Protein AF-0000000081411787 (afdb_homodimer)

Foldseek 3Di:
DPPPPPPQPALVVLVVQLCCQQPPDPQQADDPPDDPPDPSDHPHNDHDDPVVSVVVSVVLQVVQVVCCVVPNHVDRSSD/DPPPPPPQPALVVLVVQLCCQQPPDPQQADDPPDDPVDPSDHPHNDHDDPVVSVVVSVVLQVVQVVCCVVPNHVDRSSD

Solvent-accessible surface area (backbone atoms only — not comparable to full-atom values): 9064 Å² total; per-residue (Å²): 131,75,58,71,57,51,64,81,62,41,57,68,46,41,55,50,48,48,47,40,42,53,56,50,56,72,88,50,36,24,59,89,88,62,47,83,88,40,92,74,45,41,79,30,76,58,65,40,53,74,68,55,37,51,53,44,48,49,50,44,33,40,49,35,50,52,31,35,73,73,62,60,33,93,59,47,34,70,107,131,77,61,71,55,50,66,80,61,40,57,68,48,40,54,50,50,49,47,39,42,52,56,50,54,73,89,49,35,24,59,88,87,62,47,83,85,40,91,74,45,41,79,30,76,58,63,40,53,73,68,55,37,51,52,44,48,49,48,44,34,40,50,34,49,52,32,35,74,74,63,60,34,93,57,47,34,69,108

Secondary structure (DSSP, 8-state):
----------HHHHHHHHHHHHS--GGGBPPTT--TTSTT--SBSSPPPHHHHHHHHHHHHHHHHHHHHHTS-S--TT-/----------HHHHHHHHHHHHS--GGGBPPTT--TTSTT--SBSSPPPHHHHHHHHHHHHHHHHHHHHHTS-S--TT-

Nearest PDB structures (foldseek):
  8enp-assembly1_A  TM=3.468E-01  e=5.870E+00  Homo sapiens
  8enp-assembly1_A  TM=3.465E-01  e=6.560E+00  Homo sapiens

Structure (mmCIF, N/CA/C/O backbone):
data_AF-0000000081411787-model_v1
#
loop_
_entity.id
_entity.type
_entity.pdbx_description
1 polymer 'Uncharacterized protein'
#
loop_
_atom_site.group_PDB
_atom_site.id
_atom_site.type_symbol
_atom_site.label_atom_id
_atom_site.label_alt_id
_atom_site.label_comp_id
_atom_site.label_asym_id
_atom_site.label_entity_id
_atom_site.label_seq_id
_atom_site.pdbx_PDB_ins_code
_atom_site.Cartn_x
_atom_site.Cartn_y
_atom_site.Cartn_z
_atom_site.occupancy
_atom_site.B_iso_or_equiv
_atom_site.auth_seq_id
_atom_site.auth_comp_id
_atom_site.auth_asym_id
_atom_site.auth_atom_id
_atom_site.pdbx_PDB_model_num
ATOM 1 N N . THR A 1 1 ? 5.438 24.609 16.406 1 26.86 1 THR A N 1
ATOM 2 C CA . THR A 1 1 ? 6.129 23.656 15.555 1 26.86 1 THR A CA 1
ATOM 3 C C . THR A 1 1 ? 5.145 22.938 14.641 1 26.86 1 THR A C 1
ATOM 5 O O . THR A 1 1 ? 4.297 22.172 15.109 1 26.86 1 THR A O 1
ATOM 8 N N . PHE A 1 2 ? 4.668 23.594 13.594 1 30.84 2 PHE A N 1
ATOM 9 C CA . PHE A 1 2 ? 3.637 23.203 12.641 1 30.84 2 PHE A CA 1
ATOM 10 C C . PHE A 1 2 ? 3.93 21.828 12.062 1 30.84 2 PHE A C 1
ATOM 12 O O . PHE A 1 2 ? 5.094 21.453 11.914 1 30.84 2 PHE A O 1
ATOM 19 N N . GLY A 1 3 ? 3.219 20.891 12.586 1 36.03 3 GLY A N 1
ATOM 20 C CA . GLY A 1 3 ? 3.285 19.547 12.016 1 36.03 3 GLY A CA 1
ATOM 21 C C . GLY A 1 3 ? 3.525 19.547 10.516 1 36.03 3 GLY A C 1
ATOM 22 O O . GLY A 1 3 ? 3.139 20.484 9.82 1 36.03 3 GLY A O 1
ATOM 23 N N . LYS A 1 4 ? 4.793 19.438 10.016 1 40.81 4 LYS A N 1
ATOM 24 C CA . LYS A 1 4 ? 5.156 19.453 8.602 1 40.81 4 LYS A CA 1
ATOM 25 C C . LYS A 1 4 ? 4.055 18.828 7.742 1 40.81 4 LYS A C 1
ATOM 27 O O . LYS A 1 4 ? 3.479 17.797 8.117 1 40.81 4 LYS A O 1
ATOM 32 N N . PRO A 1 5 ? 3.365 19.594 6.832 1 43.34 5 PRO A N 1
ATOM 33 C CA . PRO A 1 5 ? 2.285 19.172 5.938 1 43.34 5 PRO A CA 1
ATOM 34 C C . PRO A 1 5 ? 2.539 17.797 5.309 1 43.34 5 PRO A C 1
ATOM 36 O O . PRO A 1 5 ? 3.693 17.406 5.117 1 43.34 5 PRO A O 1
ATOM 39 N N . ILE A 1 6 ? 1.756 16.781 5.723 1 48.94 6 ILE A N 1
ATOM 40 C CA . ILE A 1 6 ? 1.878 15.578 4.914 1 48.94 6 ILE A CA 1
ATOM 41 C C . ILE A 1 6 ? 2.129 15.961 3.455 1 48.94 6 ILE A C 1
ATOM 43 O O . ILE A 1 6 ? 1.384 16.75 2.877 1 48.94 6 ILE A O 1
ATOM 47 N N . ALA A 1 7 ? 3.479 16.125 3.014 1 49.38 7 ALA A N 1
ATOM 48 C CA . ALA A 1 7 ? 4 16.375 1.672 1 49.38 7 ALA A CA 1
ATOM 49 C C . ALA A 1 7 ? 3.049 15.836 0.605 1 49.38 7 ALA A C 1
ATOM 51 O O . ALA A 1 7 ? 2.322 14.867 0.839 1 49.38 7 ALA A O 1
ATOM 52 N N . SER A 1 8 ? 2.367 16.734 -0.193 1 61.16 8 SER A N 1
ATOM 53 C CA . SER A 1 8 ? 1.551 16.484 -1.378 1 61.16 8 SER A CA 1
ATOM 54 C C . SER A 1 8 ? 2.115 15.344 -2.213 1 61.16 8 SER A C 1
ATOM 56 O O . SER A 1 8 ? 3.211 15.453 -2.766 1 61.16 8 SER A O 1
ATOM 58 N N . TRP A 1 9 ? 1.85 14.094 -1.765 1 64.75 9 TRP A N 1
ATOM 59 C CA . TRP A 1 9 ? 2.137 12.969 -2.645 1 64.75 9 TRP A CA 1
ATOM 60 C C . TRP A 1 9 ? 1.626 13.234 -4.055 1 64.75 9 TRP A C 1
ATOM 62 O O . TRP A 1 9 ? 0.429 13.453 -4.258 1 64.75 9 TRP A O 1
ATOM 72 N N . LYS A 1 10 ? 2.604 13.57 -4.938 1 71.31 10 LYS A N 1
ATOM 73 C CA . LYS A 1 10 ? 2.26 13.914 -6.316 1 71.31 10 LYS A CA 1
ATOM 74 C C . LYS A 1 10 ? 2.32 12.688 -7.223 1 71.31 10 LYS A C 1
ATOM 76 O O . LYS A 1 10 ? 2.889 11.656 -6.848 1 71.31 10 LYS A O 1
ATOM 81 N N . ARG A 1 11 ? 1.705 12.789 -8.375 1 69 11 ARG A N 1
ATOM 82 C CA . ARG A 1 11 ?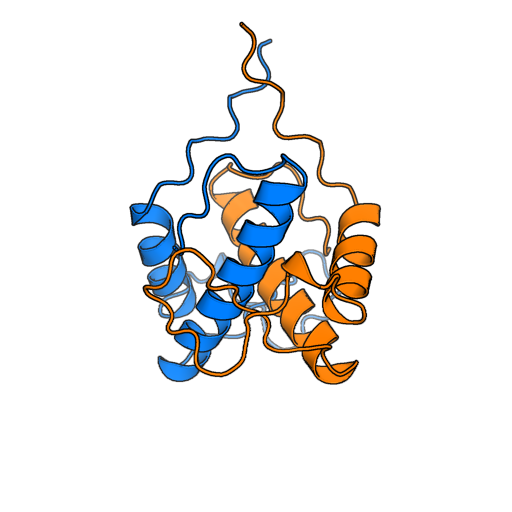 1.674 11.758 -9.414 1 69 11 ARG A CA 1
ATOM 83 C C . ARG A 1 11 ? 3.07 11.211 -9.68 1 69 11 ARG A C 1
ATOM 85 O O . ARG A 1 11 ? 3.238 10.008 -9.883 1 69 11 ARG A O 1
ATOM 92 N N . ASP A 1 12 ? 4 12.055 -9.562 1 80.88 12 ASP A N 1
ATOM 93 C CA . ASP A 1 12 ? 5.379 11.641 -9.812 1 80.88 12 ASP A CA 1
ATOM 94 C C . ASP A 1 12 ? 5.852 10.648 -8.75 1 80.88 12 ASP A C 1
ATOM 96 O O . ASP A 1 12 ? 6.723 9.812 -9.016 1 80.88 12 ASP A O 1
ATOM 100 N N . ASP A 1 13 ? 5.133 10.57 -7.707 1 84.56 13 ASP A N 1
ATOM 101 C CA . ASP A 1 13 ? 5.555 9.688 -6.621 1 84.56 13 ASP A CA 1
ATOM 102 C C . ASP A 1 13 ? 5.152 8.242 -6.898 1 84.56 13 ASP A C 1
ATOM 104 O O . ASP A 1 13 ? 5.867 7.309 -6.523 1 84.56 13 ASP A O 1
ATOM 108 N N . ALA A 1 14 ? 4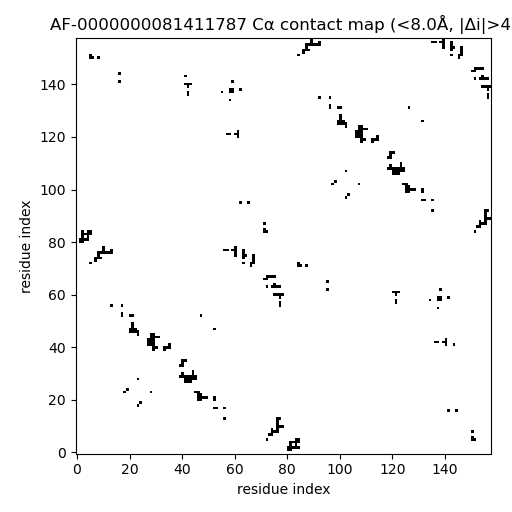.062 8.102 -7.68 1 88.38 14 ALA A N 1
ATOM 109 C CA . ALA A 1 14 ? 3.652 6.758 -8.07 1 88.38 14 ALA A CA 1
ATOM 110 C C . ALA A 1 14 ? 4.711 6.094 -8.945 1 88.38 14 ALA A C 1
ATOM 112 O O . ALA A 1 14 ? 5.066 4.934 -8.734 1 88.38 14 ALA A O 1
ATOM 113 N N . SER A 1 15 ? 5.25 6.949 -9.859 1 91.31 15 SER A N 1
ATOM 114 C CA . SER A 1 15 ? 6.297 6.422 -10.727 1 91.31 15 SER A CA 1
ATOM 115 C C . SER A 1 15 ? 7.57 6.129 -9.945 1 91.31 15 SER A C 1
ATOM 117 O O . SER A 1 15 ? 8.258 5.141 -10.211 1 91.31 15 SER A O 1
ATOM 119 N N . ALA A 1 16 ? 7.84 6.965 -9.086 1 92.5 16 ALA A N 1
ATOM 120 C CA . ALA A 1 16 ? 9.016 6.762 -8.25 1 92.5 16 ALA A CA 1
ATOM 121 C C . ALA A 1 16 ? 8.891 5.492 -7.41 1 92.5 16 ALA A C 1
ATOM 123 O O . ALA A 1 16 ? 9.867 4.766 -7.223 1 92.5 16 ALA A O 1
ATOM 124 N N . TYR A 1 17 ? 7.766 5.219 -6.957 1 92.69 17 TYR A N 1
ATOM 125 C CA . TYR A 1 17 ? 7.539 4 -6.188 1 92.69 17 TYR A CA 1
ATOM 126 C C . TYR A 1 17 ? 7.715 2.764 -7.059 1 92.69 17 TYR A C 1
ATOM 128 O O . TYR A 1 17 ? 8.344 1.789 -6.645 1 92.69 17 TYR A O 1
ATOM 136 N N . LEU A 1 18 ? 7.188 2.855 -8.281 1 93.94 18 LEU A N 1
ATOM 137 C CA . LEU A 1 18 ? 7.352 1.733 -9.203 1 93.94 18 LEU A CA 1
ATOM 138 C C . LEU A 1 18 ? 8.828 1.481 -9.492 1 93.94 18 LEU A C 1
ATOM 140 O O . LEU A 1 18 ? 9.273 0.332 -9.516 1 93.94 18 LEU A O 1
ATOM 144 N N . ARG A 1 19 ? 9.539 2.535 -9.68 1 94.31 19 ARG A N 1
ATOM 145 C CA . ARG A 1 19 ? 10.977 2.414 -9.906 1 94.31 19 ARG A CA 1
ATOM 146 C C . ARG A 1 19 ? 11.68 1.812 -8.695 1 94.31 19 ARG A C 1
ATOM 148 O O . ARG A 1 19 ? 12.57 0.974 -8.836 1 94.31 19 ARG A O 1
ATOM 155 N N . PHE A 1 20 ? 11.32 2.211 -7.551 1 94.44 20 PHE A N 1
ATOM 156 C CA . PHE A 1 20 ? 11.859 1.682 -6.305 1 94.44 20 PHE A CA 1
ATOM 157 C C . PHE A 1 20 ? 11.641 0.176 -6.215 1 94.44 20 PHE A C 1
ATOM 159 O O . PHE A 1 20 ? 12.547 -0.566 -5.828 1 94.44 20 PHE A O 1
ATOM 166 N N . LEU A 1 21 ? 10.438 -0.292 -6.625 1 95.69 21 LEU A N 1
ATOM 167 C CA . LEU A 1 21 ? 10.109 -1.711 -6.555 1 95.69 21 LEU A CA 1
ATOM 168 C C . LEU A 1 21 ? 10.93 -2.514 -7.555 1 95.69 21 LEU A C 1
ATOM 170 O O . LEU A 1 21 ? 11.297 -3.658 -7.285 1 95.69 21 LEU A O 1
ATOM 174 N N . GLN A 1 22 ? 11.242 -1.87 -8.688 1 96.5 22 GLN A N 1
ATOM 175 C CA . GLN A 1 22 ? 11.953 -2.57 -9.75 1 96.5 22 GLN A CA 1
ATOM 176 C C . GLN A 1 22 ? 13.461 -2.438 -9.586 1 96.5 22 GLN A C 1
ATOM 178 O O . GLN A 1 22 ? 14.227 -3.229 -10.141 1 96.5 22 GLN A O 1
ATOM 183 N N . GLU A 1 23 ? 13.883 -1.423 -8.875 1 96.44 23 GLU A N 1
ATOM 184 C CA . GLU A 1 23 ? 15.289 -1.159 -8.586 1 96.44 23 GLU A CA 1
ATOM 185 C C . GLU A 1 23 ? 15.5 -0.747 -7.133 1 96.44 23 GLU A C 1
ATOM 187 O O . GLU A 1 23 ? 15.984 0.35 -6.855 1 96.44 23 GLU A O 1
ATOM 192 N N . PRO A 1 24 ? 15.18 -1.666 -6.332 1 94.62 24 PRO A N 1
ATOM 193 C CA . PRO A 1 24 ? 15.297 -1.298 -4.922 1 94.62 24 PRO A CA 1
ATOM 194 C C . PRO A 1 24 ? 16.75 -1.12 -4.477 1 94.62 24 PRO A C 1
ATOM 196 O O . PRO A 1 24 ? 17.625 -1.893 -4.879 1 94.62 24 PRO A O 1
ATOM 199 N N . PRO A 1 25 ? 16.969 -0.059 -3.773 1 92.75 25 PRO A N 1
ATOM 200 C CA . PRO A 1 25 ? 18.297 0.067 -3.182 1 92.75 25 PRO A CA 1
ATOM 201 C C . PRO A 1 25 ? 18.609 -1.047 -2.184 1 92.75 25 PRO A C 1
ATOM 203 O O . PRO A 1 25 ? 17.703 -1.755 -1.742 1 92.75 25 PRO A O 1
ATOM 206 N N . ALA A 1 26 ? 19.828 -1.209 -1.829 1 89.75 26 ALA A N 1
ATOM 207 C CA . ALA A 1 26 ? 20.297 -2.297 -0.973 1 89.75 26 ALA A CA 1
ATOM 208 C C . ALA A 1 26 ? 19.625 -2.244 0.395 1 89.75 26 ALA A C 1
ATOM 210 O O . ALA A 1 26 ? 19.297 -3.283 0.972 1 89.75 26 ALA A O 1
ATOM 211 N N . TRP A 1 27 ? 19.312 -1.075 0.9 1 84.62 27 TRP A N 1
ATOM 212 C CA . TRP A 1 27 ? 18.75 -0.932 2.242 1 84.62 27 TRP A CA 1
ATOM 213 C C . TRP A 1 27 ? 17.312 -1.442 2.291 1 84.62 27 TRP A C 1
ATOM 215 O O . TRP A 1 27 ? 16.781 -1.728 3.369 1 84.62 27 TRP A O 1
ATOM 225 N N . ALA A 1 28 ? 16.688 -1.563 1.086 1 88.62 28 ALA A N 1
ATOM 226 C CA . ALA A 1 28 ? 15.273 -1.924 1.031 1 88.62 28 ALA A CA 1
ATOM 227 C C . ALA A 1 28 ? 15.102 -3.432 0.875 1 88.62 28 ALA A C 1
ATOM 229 O O . ALA A 1 28 ? 13.977 -3.934 0.868 1 88.62 28 ALA A O 1
ATOM 230 N N . ILE A 1 29 ? 16.188 -4.117 0.747 1 91.69 29 ILE A N 1
ATOM 231 C CA . ILE A 1 29 ? 16.141 -5.559 0.523 1 91.69 29 ILE A CA 1
ATOM 232 C C . ILE A 1 29 ? 16.578 -6.293 1.788 1 91.69 29 ILE A C 1
ATOM 234 O O . ILE A 1 29 ? 17.672 -6.043 2.312 1 91.69 29 ILE A O 1
ATOM 238 N N . SER A 1 30 ? 15.648 -7.113 2.293 1 90.06 30 SER A N 1
ATOM 239 C CA . SER A 1 30 ? 16 -7.918 3.455 1 90.06 30 SER A CA 1
ATOM 240 C C . SER A 1 30 ? 17.031 -8.992 3.092 1 90.06 30 SER A C 1
ATOM 242 O O . SER A 1 30 ? 16.906 -9.648 2.057 1 90.06 30 SER A O 1
ATOM 244 N N . ALA A 1 31 ? 17.953 -9.141 4.016 1 88.56 31 ALA A N 1
ATOM 245 C CA . ALA A 1 31 ? 18.938 -10.203 3.834 1 88.56 31 ALA A CA 1
ATOM 246 C C . ALA A 1 31 ? 18.297 -11.578 3.949 1 88.56 31 ALA A C 1
ATOM 248 O O . ALA A 1 31 ? 17.188 -11.711 4.48 1 88.56 31 ALA A O 1
ATOM 249 N N . ARG A 1 32 ? 18.906 -12.5 3.357 1 88.81 32 ARG A N 1
ATOM 250 C CA . ARG A 1 32 ? 18.391 -13.859 3.428 1 88.81 32 ARG A CA 1
ATOM 251 C C . ARG A 1 32 ? 18.328 -14.344 4.875 1 88.81 32 ARG A C 1
ATOM 253 O O . ARG A 1 32 ? 19.25 -14.125 5.656 1 88.81 32 ARG A O 1
ATOM 260 N N . GLY A 1 33 ? 17.188 -14.898 5.234 1 89.25 33 GLY A N 1
ATOM 261 C CA . GLY A 1 33 ? 17.047 -15.508 6.551 1 89.25 33 GLY A CA 1
ATOM 262 C C . GLY A 1 33 ? 16.562 -14.547 7.613 1 89.25 33 GLY A C 1
ATOM 263 O O . GLY A 1 33 ? 16.328 -14.938 8.758 1 89.25 33 GLY A O 1
ATOM 264 N N . ILE A 1 34 ? 16.516 -13.273 7.305 1 85.12 34 ILE A N 1
ATOM 265 C CA . ILE A 1 34 ? 16.047 -12.281 8.266 1 85.12 34 ILE A CA 1
ATOM 266 C C . ILE A 1 34 ? 14.539 -12.445 8.469 1 85.12 34 ILE A C 1
ATOM 268 O O . ILE A 1 34 ? 13.781 -12.516 7.5 1 85.12 34 ILE A O 1
ATOM 272 N N . GLU A 1 35 ? 14.188 -12.656 9.719 1 87.25 35 GLU A N 1
ATOM 273 C CA . GLU A 1 35 ? 12.773 -12.844 10.055 1 87.25 35 GLU A CA 1
ATOM 274 C C . GLU A 1 35 ? 12.094 -11.5 10.312 1 87.25 35 GLU A C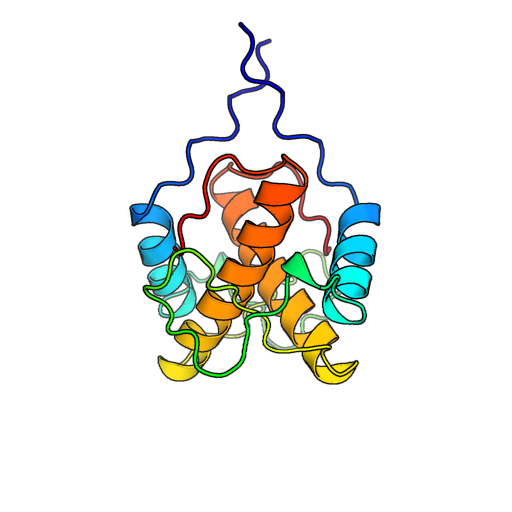 1
ATOM 276 O O . GLU A 1 35 ? 12.758 -10.5 10.594 1 87.25 35 GLU A O 1
ATOM 281 N N . ARG A 1 36 ? 10.766 -11.469 10.211 1 79.88 36 ARG A N 1
ATOM 282 C CA . ARG A 1 36 ? 9.969 -10.25 10.242 1 79.88 36 ARG A CA 1
ATOM 283 C C . ARG A 1 36 ? 10.164 -9.5 11.555 1 79.88 36 ARG A C 1
ATOM 285 O O . ARG A 1 36 ? 10.031 -8.273 11.594 1 79.88 36 ARG A O 1
ATOM 292 N N . ASP A 1 37 ? 10.477 -10.242 12.586 1 83.69 37 ASP A N 1
ATOM 293 C CA . ASP A 1 37 ? 10.617 -9.602 13.891 1 83.69 37 ASP A CA 1
ATOM 294 C C . ASP A 1 37 ? 12.008 -8.984 14.055 1 83.69 37 ASP A C 1
ATOM 296 O O . ASP A 1 37 ? 12.266 -8.281 15.031 1 83.69 37 ASP A O 1
ATOM 300 N N . ASP A 1 38 ? 12.812 -9.133 13.102 1 86.06 38 ASP A N 1
ATOM 301 C CA . ASP A 1 38 ? 14.148 -8.539 13.102 1 86.06 38 ASP A CA 1
ATOM 302 C C . ASP A 1 38 ? 14.094 -7.047 12.781 1 86.06 38 ASP A C 1
ATOM 304 O O . ASP A 1 38 ? 13.336 -6.629 11.898 1 86.06 38 ASP A O 1
ATOM 308 N N . ALA A 1 39 ? 14.938 -6.297 13.477 1 81.62 39 ALA A N 1
ATOM 309 C CA . ALA A 1 39 ? 14.953 -4.848 13.312 1 81.62 39 ALA A CA 1
ATOM 310 C C . ALA A 1 39 ? 15.336 -4.457 11.891 1 81.62 39 ALA A C 1
ATOM 312 O O . ALA A 1 39 ? 14.945 -3.393 11.398 1 81.62 39 ALA A O 1
ATOM 313 N N . ASN A 1 40 ? 16 -5.289 11.242 1 80.5 40 ASN A N 1
ATOM 314 C CA . ASN A 1 40 ? 16.484 -4.977 9.906 1 80.5 40 ASN A CA 1
ATOM 315 C C . ASN A 1 40 ? 15.609 -5.586 8.828 1 80.5 40 ASN A C 1
ATOM 317 O O . ASN A 1 40 ? 15.961 -5.566 7.648 1 80.5 40 ASN A O 1
ATOM 321 N N . TRP A 1 41 ? 14.539 -6.078 9.227 1 84.31 41 TRP A N 1
ATOM 322 C CA . TRP A 1 41 ? 13.656 -6.695 8.242 1 84.31 41 TRP A CA 1
ATOM 323 C C . TRP A 1 41 ? 13 -5.637 7.359 1 84.31 41 TRP A C 1
ATOM 325 O O . TRP A 1 41 ? 12.562 -4.594 7.852 1 84.31 41 TRP A O 1
ATOM 335 N N . THR A 1 42 ? 13.031 -5.945 6.035 1 82.88 42 THR A N 1
ATOM 336 C CA . THR A 1 42 ? 12.234 -5.191 5.074 1 82.88 42 THR A CA 1
ATOM 337 C C . THR A 1 42 ? 11.305 -6.121 4.297 1 82.88 42 THR A C 1
ATOM 339 O O . THR A 1 42 ? 11.594 -7.309 4.145 1 82.88 42 THR A O 1
ATOM 342 N N . PRO A 1 43 ? 10.234 -5.539 3.795 1 83.19 43 PRO A N 1
ATOM 343 C CA . PRO A 1 43 ? 9.297 -6.395 3.066 1 83.19 43 PRO A CA 1
ATOM 344 C C . PRO A 1 43 ? 9.828 -6.824 1.7 1 83.19 43 PRO A C 1
ATOM 346 O O . PRO A 1 43 ? 9.352 -7.809 1.133 1 83.19 43 PRO A O 1
ATOM 349 N N . LEU A 1 44 ? 10.875 -6.289 1.163 1 90.94 44 LEU A N 1
ATOM 350 C CA . LEU A 1 44 ? 11.391 -6.652 -0.153 1 90.94 44 LEU A CA 1
ATOM 351 C C . LEU A 1 44 ? 12.531 -7.656 -0.033 1 90.94 44 LEU A C 1
ATOM 353 O O . LEU A 1 44 ? 13.469 -7.445 0.741 1 90.94 44 LEU A O 1
ATOM 357 N N . ARG A 1 45 ? 12.422 -8.695 -0.754 1 90.38 45 ARG A N 1
ATOM 358 C CA . ARG A 1 45 ? 13.5 -9.68 -0.804 1 90.38 45 ARG A CA 1
ATOM 359 C C . ARG A 1 45 ? 14.367 -9.477 -2.039 1 90.38 45 ARG A C 1
ATOM 361 O O . ARG A 1 45 ? 15.422 -10.109 -2.174 1 90.38 45 ARG A O 1
ATOM 368 N N . GLY A 1 46 ? 14 -8.68 -2.967 1 93.75 46 GLY A N 1
ATOM 369 C CA . GLY A 1 46 ? 14.664 -8.352 -4.215 1 93.75 46 GLY A CA 1
ATOM 370 C C . GLY A 1 46 ? 13.812 -7.512 -5.148 1 93.75 46 GLY A C 1
ATOM 371 O O . GLY A 1 46 ? 12.734 -7.051 -4.762 1 93.75 46 GLY A O 1
ATOM 372 N N . ARG A 1 47 ? 14.461 -7.379 -6.348 1 95.06 47 ARG A N 1
ATOM 373 C CA . ARG A 1 47 ? 13.703 -6.641 -7.359 1 95.06 47 ARG A CA 1
ATOM 374 C C . ARG A 1 47 ? 12.461 -7.414 -7.785 1 95.06 47 ARG A C 1
ATOM 376 O O . ARG A 1 47 ? 12.484 -8.641 -7.879 1 95.06 47 ARG A O 1
ATOM 383 N N . LEU A 1 48 ? 11.461 -6.613 -8.016 1 96.38 48 LEU A N 1
ATOM 384 C CA . LEU A 1 48 ? 10.219 -7.23 -8.477 1 96.38 48 LEU A CA 1
ATOM 385 C C . LEU A 1 48 ? 10.164 -7.258 -10 1 96.38 48 LEU A C 1
ATOM 387 O O . LEU A 1 48 ? 10.734 -6.391 -10.664 1 96.38 48 LEU A O 1
ATOM 391 N N . SER A 1 49 ? 9.5 -8.289 -10.484 1 96.25 49 SER A N 1
ATOM 392 C CA . SER A 1 49 ? 9.172 -8.281 -11.906 1 96.25 49 SER A CA 1
ATOM 393 C C . SER A 1 49 ? 8.227 -7.137 -12.242 1 96.25 49 SER A C 1
ATOM 395 O O . SER A 1 49 ? 7.59 -6.562 -11.359 1 96.25 49 SER A O 1
ATOM 397 N N . ALA A 1 50 ? 8.148 -6.852 -13.57 1 94.69 50 ALA A N 1
ATOM 398 C CA . ALA A 1 50 ? 7.219 -5.82 -14.023 1 94.69 50 ALA A CA 1
ATOM 399 C C . ALA A 1 50 ? 5.785 -6.172 -13.633 1 94.69 50 ALA A C 1
ATOM 401 O O . ALA A 1 50 ? 5.016 -5.297 -13.227 1 94.69 50 ALA A O 1
ATOM 402 N N . ARG A 1 51 ? 5.508 -7.402 -13.727 1 95.56 51 ARG A N 1
ATOM 403 C CA . ARG A 1 51 ? 4.156 -7.855 -13.398 1 95.56 51 ARG A CA 1
ATOM 404 C C . ARG A 1 51 ? 3.869 -7.707 -11.914 1 95.56 51 ARG A C 1
ATOM 406 O O . ARG A 1 51 ? 2.799 -7.234 -11.523 1 95.56 51 ARG A O 1
ATOM 413 N N . SER A 1 52 ? 4.766 -8.055 -11.078 1 95.44 52 SER A N 1
ATOM 414 C CA . SER A 1 52 ? 4.602 -7.941 -9.633 1 95.44 52 SER A CA 1
ATOM 415 C C . SER A 1 52 ? 4.57 -6.484 -9.188 1 95.44 52 SER A C 1
ATOM 417 O O . SER A 1 52 ? 3.805 -6.117 -8.289 1 95.44 52 SER A O 1
ATOM 419 N N . ALA A 1 53 ? 5.367 -5.691 -9.852 1 95.25 53 ALA A N 1
ATOM 420 C CA . ALA A 1 53 ? 5.375 -4.262 -9.555 1 95.25 53 ALA A CA 1
ATOM 421 C C . ALA A 1 53 ? 4.031 -3.621 -9.891 1 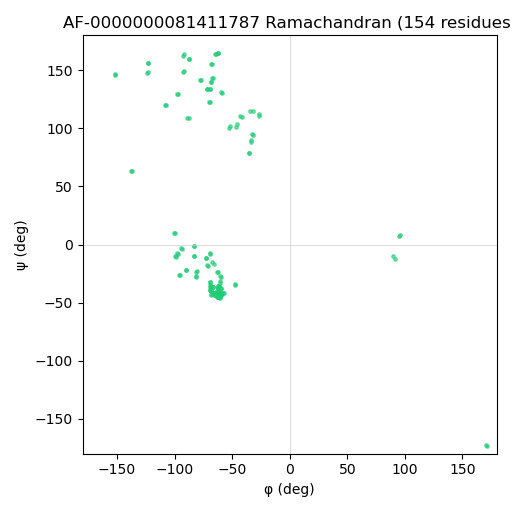95.25 53 ALA A C 1
ATOM 423 O O . ALA A 1 53 ? 3.512 -2.807 -9.125 1 95.25 53 ALA A O 1
ATOM 424 N N . ARG A 1 54 ? 3.506 -3.98 -10.961 1 91.62 54 ARG A N 1
ATOM 425 C CA . ARG A 1 54 ? 2.195 -3.463 -11.344 1 91.62 54 ARG A CA 1
ATOM 426 C C . ARG A 1 54 ? 1.122 -3.902 -10.359 1 91.62 54 ARG A C 1
ATOM 428 O O . ARG A 1 54 ? 0.281 -3.1 -9.945 1 91.62 54 ARG A O 1
ATOM 435 N N . GLN A 1 55 ? 1.173 -5.156 -9.984 1 93.12 55 GLN A N 1
ATOM 436 C CA . GLN A 1 55 ? 0.232 -5.648 -8.984 1 93.12 55 GLN A CA 1
ATOM 437 C C . GLN A 1 55 ? 0.372 -4.879 -7.672 1 93.12 55 GLN A C 1
ATOM 439 O O . GLN A 1 55 ? -0.628 -4.512 -7.051 1 93.12 55 GLN A O 1
ATOM 444 N N . SER A 1 56 ? 1.615 -4.617 -7.289 1 94.88 56 SER A N 1
ATOM 445 C CA . SER A 1 56 ? 1.869 -3.848 -6.078 1 94.88 56 SER A CA 1
ATOM 446 C C . SER A 1 56 ? 1.297 -2.439 -6.188 1 94.88 56 SER A C 1
ATOM 448 O O . SER A 1 56 ? 0.74 -1.912 -5.219 1 94.88 56 SER A O 1
ATOM 450 N N . SER A 1 57 ? 1.386 -1.873 -7.344 1 91.75 57 SER A N 1
ATOM 451 C CA . SER A 1 57 ? 0.858 -0.529 -7.555 1 91.75 57 SER A CA 1
ATOM 452 C C . SER A 1 57 ? -0.661 -0.505 -7.43 1 91.75 57 SER A C 1
ATOM 454 O O . SER A 1 57 ? -1.229 0.444 -6.887 1 91.75 57 SER A O 1
ATOM 456 N N . ILE A 1 58 ? -1.292 -1.47 -7.859 1 89.62 58 ILE A N 1
ATOM 457 C CA . ILE A 1 58 ? -2.744 -1.573 -7.77 1 89.62 58 ILE A CA 1
ATOM 458 C C . ILE A 1 58 ? -3.168 -1.663 -6.305 1 89.62 58 ILE A C 1
ATOM 460 O O . ILE A 1 58 ? -4.109 -0.987 -5.883 1 89.62 58 ILE A O 1
ATOM 464 N N . ILE A 1 59 ? -2.445 -2.447 -5.598 1 94.31 59 ILE A N 1
ATOM 465 C CA . ILE A 1 59 ? -2.754 -2.615 -4.18 1 94.31 59 ILE A CA 1
ATOM 466 C C . ILE A 1 59 ? -2.445 -1.324 -3.426 1 94.31 59 ILE A C 1
ATOM 468 O O . ILE A 1 59 ? -3.199 -0.919 -2.539 1 94.31 59 ILE A O 1
ATOM 472 N N . ALA A 1 60 ? -1.354 -0.695 -3.811 1 93.12 60 ALA A N 1
ATOM 473 C CA . ALA A 1 60 ? -1.018 0.604 -3.234 1 93.12 60 ALA A CA 1
ATOM 474 C C . ALA A 1 60 ? -2.107 1.633 -3.525 1 93.12 60 ALA A C 1
ATOM 476 O O . ALA A 1 60 ? -2.48 2.416 -2.65 1 93.12 60 ALA A O 1
ATOM 477 N N . ALA A 1 61 ? -2.607 1.602 -4.734 1 88.94 61 ALA A N 1
ATOM 478 C CA . ALA A 1 61 ? -3.701 2.494 -5.113 1 88.94 61 ALA A CA 1
ATOM 479 C C . ALA A 1 61 ? -4.926 2.268 -4.23 1 88.94 61 ALA A C 1
ATOM 481 O O . ALA A 1 61 ? -5.586 3.225 -3.822 1 88.94 61 ALA A O 1
ATOM 482 N N . ASN A 1 62 ? -5.184 1.033 -4.035 1 90.75 62 ASN A N 1
ATOM 483 C CA . ASN A 1 62 ? -6.312 0.689 -3.182 1 90.75 62 ASN A CA 1
ATOM 484 C C . ASN A 1 62 ? -6.133 1.227 -1.766 1 90.75 62 ASN A C 1
ATOM 486 O O . ASN A 1 62 ? -7.055 1.811 -1.195 1 90.75 62 ASN A O 1
ATOM 490 N N . LEU A 1 63 ? -4.93 1.091 -1.209 1 91.56 63 LEU A N 1
ATOM 491 C CA . LEU A 1 63 ? -4.641 1.645 0.11 1 91.56 63 LEU A CA 1
ATOM 492 C C . LEU A 1 63 ? -4.805 3.162 0.111 1 91.56 63 LEU A C 1
ATOM 494 O O . LEU A 1 63 ? -5.449 3.721 1.001 1 91.56 63 LEU A O 1
ATOM 498 N N . CYS A 1 64 ? -4.266 3.791 -0.903 1 88.62 64 CYS A N 1
ATOM 499 C CA . CYS A 1 64 ? -4.348 5.246 -0.973 1 88.62 64 CYS A CA 1
ATOM 500 C C . CYS A 1 64 ? -5.801 5.703 -1.062 1 88.62 64 CYS A C 1
ATOM 502 O O . CYS A 1 64 ? -6.16 6.746 -0.51 1 88.62 64 CYS A O 1
ATOM 504 N N . GLY A 1 65 ? -6.609 4.914 -1.767 1 85.81 65 GLY A N 1
ATOM 505 C CA . GLY A 1 65 ? -8.031 5.211 -1.777 1 85.81 65 GLY A CA 1
ATOM 506 C C . GLY A 1 65 ? -8.664 5.168 -0.398 1 85.81 65 GLY A C 1
ATOM 507 O O . GLY A 1 65 ? -9.453 6.047 -0.04 1 85.81 65 GLY A O 1
ATOM 508 N N . TRP A 1 66 ? -8.352 4.199 0.292 1 87.88 66 TRP A N 1
ATOM 509 C CA . TRP A 1 66 ? -8.836 4.082 1.663 1 87.88 66 TRP A CA 1
ATOM 510 C C . TRP A 1 66 ? -8.328 5.238 2.521 1 87.88 66 TRP A C 1
ATOM 512 O O . TRP A 1 66 ? -9.086 5.824 3.295 1 87.88 66 TRP A O 1
ATOM 522 N N . LEU A 1 67 ? -7.039 5.57 2.406 1 85.5 67 LEU A N 1
ATOM 523 C CA . LEU A 1 67 ? -6.449 6.676 3.156 1 85.5 67 LEU A CA 1
ATOM 524 C C . LEU A 1 67 ? -7.117 7.996 2.791 1 85.5 67 LEU A C 1
ATOM 526 O O . LEU A 1 67 ? -7.285 8.867 3.646 1 85.5 67 LEU A O 1
ATOM 530 N N . LEU A 1 68 ? -7.457 8.086 1.551 1 82.25 68 LEU A N 1
ATOM 531 C CA . LEU A 1 68 ? -8.172 9.281 1.107 1 82.25 68 LEU A CA 1
ATOM 532 C C . LEU A 1 68 ? -9.523 9.391 1.797 1 82.25 68 LEU A C 1
ATOM 534 O O . LEU A 1 68 ? -9.875 10.445 2.326 1 82.25 68 LEU A O 1
ATOM 538 N N . ARG A 1 69 ? -10.156 8.383 1.851 1 83.62 69 ARG A N 1
ATOM 539 C CA . ARG A 1 69 ? -11.492 8.375 2.436 1 83.62 69 ARG A CA 1
ATOM 540 C C . ARG A 1 69 ? -11.43 8.617 3.941 1 83.62 69 ARG A C 1
ATOM 542 O O . ARG A 1 69 ? -12.297 9.281 4.508 1 83.62 69 ARG A O 1
ATOM 549 N N . THR A 1 70 ? -10.422 8.102 4.516 1 82.06 70 THR A N 1
ATOM 550 C CA . THR A 1 70 ? -10.289 8.242 5.961 1 82.06 70 THR A CA 1
ATOM 551 C C . THR A 1 70 ? -9.664 9.586 6.32 1 82.06 70 THR A C 1
ATOM 553 O O . THR A 1 70 ? -9.594 9.945 7.496 1 82.06 70 THR A O 1
ATOM 556 N N . GLY A 1 71 ? -9.164 10.305 5.289 1 78.44 71 GLY A N 1
ATOM 557 C CA . GLY A 1 71 ? -8.688 11.656 5.508 1 78.44 71 GLY A CA 1
ATOM 558 C C . GLY A 1 71 ? -7.191 11.734 5.762 1 78.44 71 GLY A C 1
ATOM 559 O O . GLY A 1 71 ? -6.668 12.797 6.094 1 78.44 71 GLY A O 1
ATOM 560 N N . TYR A 1 72 ? -6.512 10.539 5.586 1 79.12 72 TYR A N 1
ATOM 561 C CA . TYR A 1 72 ? -5.074 10.523 5.82 1 79.12 72 TYR A CA 1
ATOM 562 C C . TYR A 1 72 ? -4.32 11.062 4.609 1 79.12 72 TYR A C 1
ATOM 564 O O . TYR A 1 72 ? -3.174 11.508 4.73 1 79.12 72 TYR A O 1
ATOM 572 N N . LEU A 1 73 ? -4.949 10.992 3.494 1 80.5 73 LEU A N 1
ATOM 573 C CA . LEU A 1 73 ? -4.348 11.43 2.238 1 80.5 73 LEU A CA 1
ATOM 574 C C . LEU A 1 73 ? -5.215 12.477 1.554 1 80.5 73 LEU A C 1
ATOM 576 O O . LEU A 1 73 ? -6.441 12.453 1.685 1 80.5 73 LEU A O 1
ATOM 580 N N . ARG A 1 74 ? -4.582 13.367 0.865 1 80.75 74 ARG A N 1
ATOM 581 C CA . ARG A 1 74 ? -5.34 14.398 0.159 1 80.75 74 ARG A CA 1
ATOM 582 C C . ARG A 1 74 ? -5.574 14 -1.296 1 80.75 74 ARG A C 1
ATOM 584 O O . ARG A 1 74 ? -6.504 14.492 -1.936 1 80.75 74 ARG A O 1
ATOM 591 N N . ALA A 1 75 ? -4.711 13.211 -1.801 1 80.94 75 ALA A N 1
ATOM 592 C CA . ALA A 1 75 ? -4.852 12.734 -3.174 1 80.94 75 ALA A CA 1
ATOM 593 C C . ALA A 1 75 ? -4.191 11.367 -3.352 1 80.94 75 ALA A C 1
ATOM 595 O O . ALA A 1 75 ? -3.188 11.07 -2.701 1 80.94 75 ALA A O 1
ATOM 596 N N . ASN A 1 76 ? -4.801 10.594 -4.184 1 83.31 76 ASN A N 1
ATOM 597 C CA . ASN A 1 76 ? -4.23 9.305 -4.547 1 83.31 76 ASN A CA 1
ATOM 598 C C . ASN A 1 76 ? -3.273 9.422 -5.73 1 83.31 76 ASN A C 1
ATOM 600 O O . ASN A 1 76 ? -3.705 9.664 -6.859 1 83.31 76 ASN A O 1
ATOM 604 N N . PRO A 1 77 ? -2.006 9.266 -5.43 1 86.31 77 PRO A N 1
ATOM 605 C CA . PRO A 1 77 ? -1.03 9.469 -6.504 1 86.31 77 PRO A CA 1
ATOM 606 C C . PRO A 1 77 ? -1.087 8.375 -7.566 1 86.31 77 PRO A C 1
ATOM 608 O O . PRO A 1 77 ? -0.488 8.516 -8.633 1 86.31 77 PRO A O 1
ATOM 611 N N . PHE A 1 78 ? -1.831 7.34 -7.387 1 85.38 78 PHE A N 1
ATOM 612 C CA . PHE A 1 78 ? -1.851 6.207 -8.305 1 85.38 78 PHE A CA 1
ATOM 613 C C . PHE A 1 78 ? -3.02 6.316 -9.273 1 85.38 78 PHE A C 1
ATOM 615 O O . PHE A 1 78 ? -3.193 5.461 -10.148 1 85.38 78 PHE A O 1
ATOM 622 N N . LEU A 1 79 ? -3.877 7.285 -9.039 1 76.31 79 LEU A N 1
ATOM 623 C CA . LEU A 1 79 ? -5.059 7.469 -9.875 1 76.31 79 LEU A CA 1
ATOM 624 C C . LEU A 1 79 ? -4.973 8.766 -10.664 1 76.31 79 LEU A C 1
ATOM 626 O O . LEU A 1 79 ? -4.301 9.711 -10.242 1 76.31 79 LEU A O 1
ATOM 630 N N . THR B 1 1 ? -4.145 28.562 8.844 1 27.19 1 THR B N 1
ATOM 631 C CA . THR B 1 1 ? -4.875 27.328 8.594 1 27.19 1 THR B CA 1
ATOM 632 C C . THR B 1 1 ? -3.928 26.125 8.609 1 27.19 1 THR B C 1
ATOM 634 O O . THR B 1 1 ? -3.062 26 7.738 1 27.19 1 THR B O 1
ATOM 637 N N . PHE B 1 2 ? -3.521 25.688 9.789 1 31.11 2 PHE B N 1
ATOM 638 C CA . PHE B 1 2 ? -2.525 24.656 10.078 1 31.11 2 PHE B CA 1
ATOM 639 C C . PHE B 1 2 ? -2.846 23.375 9.336 1 31.11 2 PHE B C 1
ATOM 641 O O . PHE B 1 2 ? -4.016 23.016 9.164 1 31.11 2 PHE B O 1
ATOM 648 N N . GLY B 1 3 ? -2.145 23.203 8.258 1 36.25 3 GLY B N 1
ATOM 649 C CA . GLY B 1 3 ? -2.256 21.938 7.551 1 36.25 3 GLY B CA 1
ATOM 650 C C . GLY B 1 3 ? -2.504 20.766 8.477 1 36.25 3 GLY B C 1
ATOM 651 O O . GLY B 1 3 ? -2.082 20.766 9.633 1 36.25 3 GLY B O 1
ATOM 652 N N . LYS B 1 4 ? -3.77 20.312 8.719 1 41.12 4 LYS B N 1
ATOM 653 C CA . LYS B 1 4 ? -4.137 19.219 9.609 1 41.12 4 LYS B CA 1
ATOM 654 C C . LYS B 1 4 ? -3.078 18.125 9.594 1 41.12 4 LYS B C 1
ATOM 656 O O . LYS B 1 4 ? -2.559 17.766 8.531 1 41.12 4 LYS B O 1
ATOM 661 N N . PRO B 1 5 ? -2.346 17.844 10.727 1 43.72 5 PRO B N 1
ATOM 662 C CA . PRO B 1 5 ? -1.282 16.844 10.883 1 43.72 5 PRO B CA 1
ATOM 663 C C . PRO B 1 5 ? -1.621 15.508 10.219 1 43.72 5 PRO B C 1
ATOM 665 O O . PRO B 1 5 ? -2.797 15.156 10.094 1 43.72 5 PRO B O 1
ATOM 668 N N . ILE B 1 6 ? -0.908 15.172 9.125 1 48.72 6 ILE B N 1
ATOM 669 C CA . ILE B 1 6 ? -1.099 13.789 8.695 1 48.72 6 ILE B CA 1
ATOM 670 C C . ILE B 1 6 ? -1.321 12.891 9.906 1 48.72 6 ILE B C 1
ATOM 672 O O . ILE B 1 6 ? -0.522 12.898 10.852 1 48.72 6 ILE B O 1
ATOM 676 N N . ALA B 1 7 ? -2.664 12.688 10.414 1 49.16 7 ALA B N 1
ATOM 677 C CA . ALA B 1 7 ? -3.166 11.82 11.469 1 49.16 7 ALA B CA 1
ATOM 678 C C . ALA B 1 7 ? -2.262 10.602 11.656 1 49.16 7 ALA B C 1
ATOM 680 O O . ALA B 1 7 ? -1.61 10.156 10.703 1 49.16 7 ALA B O 1
ATOM 681 N N . SER B 1 8 ? -1.53 10.453 12.812 1 61.25 8 SER B N 1
ATOM 682 C CA . SER B 1 8 ? -0.749 9.328 13.312 1 61.25 8 SER B CA 1
ATOM 683 C C . SER B 1 8 ? -1.392 8 12.938 1 61.25 8 SER B C 1
ATOM 685 O O . SER B 1 8 ? -2.486 7.68 13.398 1 61.25 8 SER B O 1
ATOM 687 N N . TRP B 1 9 ? -1.188 7.586 11.672 1 65.06 9 TRP B N 1
ATOM 688 C CA . TRP B 1 9 ? -1.554 6.215 11.328 1 65.06 9 TRP B CA 1
ATOM 689 C C . TRP B 1 9 ? -1.03 5.234 12.375 1 65.06 9 TRP B C 1
ATOM 691 O O . TRP B 1 9 ? 0.179 5.137 12.594 1 65.06 9 TRP B O 1
ATOM 701 N N . LYS B 1 10 ? -2.008 4.816 13.258 1 71.38 10 LYS B N 1
ATOM 702 C CA . LYS B 1 10 ? -1.647 3.92 14.352 1 71.38 10 LYS B CA 1
ATOM 703 C C . LYS B 1 10 ? -1.834 2.461 13.953 1 71.38 10 LYS B C 1
ATOM 705 O O . LYS B 1 10 ? -2.461 2.166 12.93 1 71.38 10 LYS B O 1
ATOM 710 N N . ARG B 1 11 ? -1.251 1.545 14.711 1 70 11 ARG B N 1
ATOM 711 C CA . ARG B 1 11 ? -1.33 0.098 14.539 1 70 11 ARG B CA 1
ATOM 712 C C . ARG B 1 11 ? -2.771 -0.35 14.32 1 70 11 ARG B C 1
ATOM 714 O O . ARG B 1 11 ? -3.033 -1.227 13.492 1 70 11 ARG B O 1
ATOM 721 N N . ASP B 1 12 ? -3.648 0.296 14.953 1 80.62 12 ASP B N 1
ATOM 722 C CA . ASP B 1 12 ? -5.059 -0.054 14.82 1 80.62 12 ASP B CA 1
ATOM 723 C C . ASP B 1 12 ? -5.562 0.201 13.406 1 80.62 12 ASP B C 1
ATOM 725 O O . ASP B 1 12 ? -6.477 -0.476 12.93 1 80.62 12 ASP B O 1
ATOM 729 N N . ASP B 1 13 ? -4.828 0.956 12.68 1 84.31 13 ASP B N 1
ATOM 730 C CA . ASP B 1 13 ? -5.262 1.287 11.328 1 84.31 13 ASP B CA 1
ATOM 731 C C . ASP B 1 13 ? -4.93 0.159 10.352 1 84.31 13 ASP B C 1
ATOM 733 O O . ASP B 1 13 ? -5.676 -0.082 9.398 1 84.31 13 ASP B O 1
ATOM 737 N N . ALA B 1 14 ? -3.867 -0.583 10.695 1 88.38 14 ALA B N 1
ATOM 738 C CA . ALA B 1 14 ? -3.531 -1.742 9.867 1 88.38 14 ALA B CA 1
ATOM 739 C C . ALA B 1 14 ? -4.645 -2.787 9.914 1 88.38 14 ALA B C 1
ATOM 741 O O . ALA B 1 14 ? -5.047 -3.316 8.875 1 88.38 14 ALA B O 1
ATOM 742 N N . SER B 1 15 ? -5.156 -2.957 11.156 1 91.19 15 SER B N 1
ATOM 743 C CA . SER B 1 15 ? -6.25 -3.916 11.305 1 91.19 15 SER B CA 1
ATOM 744 C C . SER B 1 15 ? -7.516 -3.42 10.617 1 91.19 15 SER B C 1
ATOM 746 O O . SER B 1 15 ? -8.258 -4.207 10.023 1 91.19 15 SER B O 1
ATOM 748 N N . ALA B 1 16 ? -7.727 -2.229 10.75 1 92.44 16 ALA B N 1
ATOM 749 C CA . ALA B 1 16 ? -8.891 -1.637 10.102 1 92.44 16 ALA B CA 1
ATOM 750 C C . ALA B 1 16 ? -8.805 -1.771 8.586 1 92.44 16 ALA B C 1
ATOM 752 O O . ALA B 1 16 ? -9.812 -2.027 7.922 1 92.44 16 ALA B O 1
ATOM 753 N N . TYR B 1 17 ? -7.684 -1.629 8.07 1 92.69 17 TYR B N 1
ATOM 754 C CA . TYR B 1 17 ? -7.496 -1.785 6.633 1 92.69 17 TYR B CA 1
ATOM 755 C C . TYR B 1 17 ? -7.75 -3.225 6.203 1 92.69 17 TYR B C 1
ATOM 757 O O . TYR B 1 17 ? -8.422 -3.471 5.199 1 92.69 17 TYR B O 1
ATOM 765 N N . LEU B 1 18 ? -7.246 -4.156 7.02 1 93.94 18 LEU B N 1
ATOM 766 C CA . LEU B 1 18 ? -7.484 -5.559 6.707 1 93.94 18 LEU B CA 1
ATOM 767 C C . LEU B 1 18 ? -8.977 -5.875 6.73 1 93.94 18 LEU B C 1
ATOM 769 O O . LEU B 1 18 ? -9.477 -6.582 5.852 1 93.94 18 LEU B O 1
ATOM 773 N N . ARG B 1 19 ? -9.648 -5.336 7.684 1 94.38 19 ARG B N 1
ATOM 774 C CA . ARG B 1 19 ? -11.094 -5.527 7.766 1 94.38 19 ARG B CA 1
ATOM 775 C C . ARG B 1 19 ? -11.797 -4.914 6.559 1 94.38 19 ARG B C 1
ATOM 777 O O . ARG B 1 19 ? -12.734 -5.504 6.012 1 94.38 19 ARG B O 1
ATOM 784 N N . PHE B 1 20 ? -11.398 -3.781 6.16 1 94.56 20 PHE B N 1
ATOM 785 C CA . PHE B 1 20 ? -11.938 -3.104 4.984 1 94.56 20 PHE B CA 1
ATOM 786 C C . PHE B 1 20 ? -11.789 -3.975 3.742 1 94.56 20 PHE B C 1
ATOM 788 O O . PHE B 1 20 ? -12.719 -4.09 2.945 1 94.56 20 PHE B O 1
ATOM 795 N N . LEU B 1 21 ? -10.617 -4.641 3.598 1 95.81 21 LEU B N 1
ATOM 796 C CA . LEU B 1 21 ? -10.352 -5.477 2.43 1 95.81 21 LEU B CA 1
ATOM 797 C C . LEU B 1 21 ? -11.234 -6.723 2.443 1 95.81 21 LEU B C 1
ATOM 799 O O . LEU B 1 21 ? -11.648 -7.203 1.388 1 95.81 21 LEU B O 1
ATOM 803 N N . GLN B 1 22 ? -11.539 -7.207 3.654 1 96.5 22 GLN B N 1
ATOM 804 C CA . GLN B 1 22 ? -12.297 -8.445 3.781 1 96.5 22 GLN B CA 1
ATOM 805 C C . GLN B 1 22 ? -13.797 -8.164 3.82 1 96.5 22 GLN B C 1
ATOM 807 O O . GLN B 1 22 ? -14.609 -9.062 3.568 1 96.5 22 GLN B O 1
ATOM 812 N N . GLU B 1 23 ? -14.172 -6.961 4.18 1 96.44 23 GLU B N 1
ATOM 813 C CA . GLU B 1 23 ? -15.562 -6.512 4.242 1 96.44 23 GLU B CA 1
ATOM 814 C C . GLU B 1 23 ? -15.711 -5.105 3.668 1 96.44 23 GLU B C 1
ATOM 816 O O . GLU B 1 23 ? -16.141 -4.188 4.367 1 96.44 23 GLU B O 1
ATOM 821 N N . PRO B 1 24 ? -15.422 -5.047 2.445 1 94.62 24 PRO B N 1
ATOM 822 C CA . PRO B 1 24 ? -15.492 -3.705 1.861 1 94.62 24 PRO B CA 1
ATOM 823 C C . PRO B 1 24 ? -16.922 -3.176 1.76 1 94.62 24 PRO B C 1
ATOM 825 O O . PRO B 1 24 ? -17.844 -3.928 1.425 1 94.62 24 PRO B O 1
ATOM 828 N N . PRO B 1 25 ? -17.062 -1.964 2.17 1 92.81 25 PRO B N 1
ATOM 829 C CA . PRO B 1 25 ? -18.375 -1.357 1.93 1 92.81 25 PRO B CA 1
ATOM 830 C C . PRO B 1 25 ? -18.703 -1.253 0.445 1 92.81 25 PRO B C 1
ATOM 832 O O . PRO B 1 25 ? -17.828 -1.387 -0.405 1 92.81 25 PRO B O 1
ATOM 835 N N . ALA B 1 26 ? -19.938 -1.025 0.133 1 89.75 26 ALA B N 1
ATOM 836 C CA . ALA B 1 26 ? -20.422 -1.01 -1.239 1 89.75 26 ALA B CA 1
ATOM 837 C C . ALA B 1 26 ? -19.734 0.067 -2.064 1 89.75 26 ALA B C 1
ATOM 839 O O . ALA B 1 26 ? -19.438 -0.139 -3.244 1 89.75 26 ALA B O 1
ATOM 840 N N . TRP B 1 27 ? -19.344 1.166 -1.457 1 84.81 27 TRP B N 1
ATOM 841 C CA . TRP B 1 27 ? -18.75 2.283 -2.191 1 84.81 27 TRP B CA 1
ATOM 842 C C . TRP B 1 27 ? -17.344 1.948 -2.656 1 84.81 27 TRP B C 1
ATOM 844 O O . TRP B 1 27 ? -16.812 2.6 -3.557 1 84.81 27 TRP B O 1
ATOM 854 N N . ALA B 1 28 ? -16.766 0.908 -2.027 1 88.69 28 ALA B N 1
ATOM 855 C CA . ALA B 1 28 ? -15.375 0.581 -2.312 1 88.69 28 ALA B CA 1
ATOM 856 C C . ALA B 1 28 ? -15.273 -0.487 -3.396 1 88.69 28 ALA B C 1
ATOM 858 O O . ALA B 1 28 ? -14.172 -0.864 -3.803 1 88.69 28 ALA B O 1
ATOM 859 N N . ILE B 1 29 ? -16.406 -0.956 -3.83 1 91.56 29 ILE B N 1
ATOM 860 C CA . ILE B 1 29 ? -16.422 -2.027 -4.82 1 91.56 29 ILE B CA 1
ATOM 861 C C . ILE B 1 29 ? -16.875 -1.474 -6.172 1 91.56 29 ILE B C 1
ATOM 863 O O . ILE B 1 29 ? -17.938 -0.865 -6.277 1 91.56 29 ILE B O 1
ATOM 867 N N . SER B 1 30 ? -15.969 -1.622 -7.148 1 90.06 30 SER B N 1
ATOM 868 C CA . SER B 1 30 ? -16.344 -1.2 -8.492 1 90.06 30 SER B CA 1
ATOM 869 C C . SER B 1 30 ? -17.422 -2.105 -9.078 1 90.06 30 SER B C 1
ATOM 871 O O . SER B 1 30 ? -17.344 -3.33 -8.969 1 90.06 30 SER B O 1
ATOM 873 N N . ALA B 1 31 ? -18.328 -1.439 -9.75 1 88.56 31 ALA B N 1
ATOM 874 C CA . ALA B 1 31 ? -19.375 -2.197 -10.438 1 88.56 31 ALA B CA 1
ATOM 875 C C . ALA B 1 31 ? -18.797 -2.984 -11.609 1 88.56 31 ALA B C 1
ATOM 877 O O . ALA B 1 31 ? -17.688 -2.697 -12.078 1 88.56 31 ALA B O 1
ATOM 878 N N . ARG B 1 32 ? -19.469 -3.994 -11.93 1 88.81 32 ARG B N 1
ATOM 879 C CA . ARG B 1 32 ? -19.031 -4.801 -13.062 1 88.81 32 ARG B CA 1
ATOM 880 C C . ARG B 1 32 ? -18.969 -3.965 -14.336 1 88.81 32 ARG B C 1
ATOM 882 O O . ARG B 1 32 ? -19.875 -3.186 -14.617 1 88.81 32 ARG B O 1
ATOM 889 N N . GLY B 1 33 ? -17.844 -4.078 -15.008 1 89.38 33 GLY B N 1
ATOM 890 C CA . GLY B 1 33 ? -17.734 -3.426 -16.312 1 89.38 3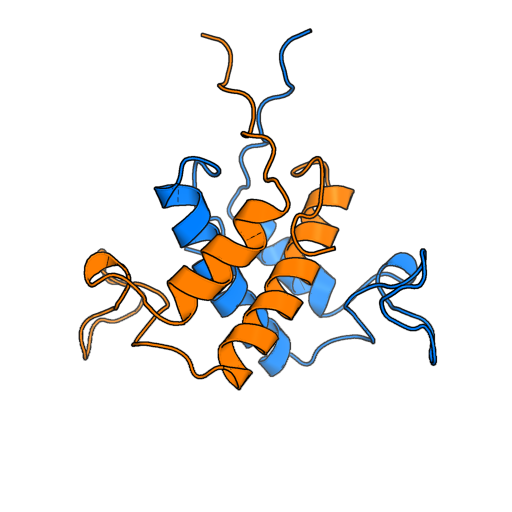3 GLY B CA 1
ATOM 891 C C . GLY B 1 33 ? -17.172 -2.021 -16.219 1 89.38 33 GLY B C 1
ATOM 892 O O . GLY B 1 33 ? -16.938 -1.379 -17.25 1 89.38 33 GLY B O 1
ATOM 893 N N . ILE B 1 34 ? -17.094 -1.472 -15.047 1 84.94 34 ILE B N 1
ATOM 894 C CA . ILE B 1 34 ? -16.547 -0.13 -14.883 1 84.94 34 ILE B CA 1
ATOM 895 C C . ILE B 1 34 ? -15.039 -0.146 -15.172 1 84.94 34 ILE B C 1
ATOM 897 O O . ILE B 1 34 ? -14.312 -0.983 -14.641 1 84.94 34 ILE B O 1
ATOM 901 N N . GLU B 1 35 ? -14.664 0.682 -16.125 1 87.06 35 GLU B N 1
ATOM 902 C CA . GLU B 1 35 ? -13.258 0.753 -16.531 1 87.06 35 GLU B CA 1
ATOM 903 C C . GLU B 1 35 ? -12.5 1.754 -15.664 1 87.06 35 GLU B C 1
ATOM 905 O O . GLU B 1 35 ? -13.102 2.629 -15.039 1 87.06 35 GLU B O 1
ATOM 910 N N . ARG B 1 36 ? -11.164 1.625 -15.617 1 79.69 36 ARG B N 1
ATOM 911 C CA . ARG B 1 36 ? -10.305 2.363 -14.703 1 79.69 36 ARG B CA 1
ATOM 912 C C . ARG B 1 36 ? -10.43 3.867 -14.922 1 79.69 36 ARG B C 1
ATOM 914 O O . ARG B 1 36 ? -10.234 4.652 -13.992 1 79.69 36 ARG B O 1
ATOM 921 N N . ASP B 1 37 ? -10.766 4.227 -16.125 1 83.62 37 ASP B N 1
ATOM 922 C CA . ASP B 1 37 ? -10.844 5.648 -16.438 1 83.62 37 ASP B CA 1
ATOM 923 C C . ASP B 1 37 ? -12.195 6.227 -16.016 1 83.62 37 ASP B C 1
ATOM 925 O O . ASP B 1 37 ? -12.398 7.441 -16.062 1 83.62 37 ASP B O 1
ATOM 929 N N . ASP B 1 38 ? -13.023 5.426 -15.508 1 85.81 38 ASP B N 1
ATOM 930 C CA . ASP B 1 38 ? -14.328 5.859 -15.008 1 85.81 38 ASP B CA 1
ATOM 931 C C . ASP B 1 38 ? -14.195 6.527 -13.641 1 85.81 38 ASP B C 1
ATOM 933 O O . ASP B 1 38 ? -13.438 6.066 -12.789 1 85.81 38 ASP B O 1
ATOM 937 N N . ALA B 1 39 ? -15 7.574 -13.477 1 81.56 39 ALA B N 1
ATOM 938 C CA . ALA B 1 39 ? -14.945 8.352 -12.242 1 81.56 39 ALA B CA 1
ATOM 939 C C . ALA B 1 39 ? -15.336 7.492 -11.039 1 81.56 39 ALA B C 1
ATOM 941 O O . ALA B 1 39 ? -14.891 7.754 -9.914 1 81.56 39 ALA B O 1
ATOM 942 N N . ASN B 1 40 ? -16.047 6.484 -11.273 1 80.12 40 ASN B N 1
ATOM 943 C CA . ASN B 1 40 ? -16.547 5.656 -10.18 1 80.12 40 ASN B CA 1
ATOM 944 C C . ASN B 1 40 ? -15.711 4.391 -10.008 1 80.12 40 ASN B C 1
ATOM 946 O O . ASN B 1 40 ? -16.094 3.496 -9.242 1 80.12 40 ASN B O 1
ATOM 950 N N . TRP B 1 41 ? -14.664 4.359 -10.672 1 83.88 41 TRP B N 1
ATOM 951 C CA . TRP B 1 41 ? -13.828 3.164 -10.562 1 83.88 41 TRP B CA 1
ATOM 952 C C . TRP B 1 41 ? -13.141 3.102 -9.203 1 83.88 41 TRP B C 1
ATOM 954 O O . TRP B 1 41 ? -12.641 4.117 -8.703 1 83.88 41 TRP B O 1
ATOM 964 N N . THR B 1 42 ? -13.211 1.88 -8.617 1 82.56 42 THR B N 1
ATOM 965 C CA . THR B 1 42 ? -12.398 1.56 -7.453 1 82.56 42 THR B CA 1
ATOM 966 C C . THR B 1 42 ? -11.531 0.33 -7.719 1 82.56 42 THR B C 1
ATOM 968 O O . THR B 1 42 ? -11.883 -0.513 -8.547 1 82.56 42 THR B O 1
ATOM 971 N N . PRO B 1 43 ? -10.445 0.246 -6.973 1 83.12 43 PRO B N 1
ATOM 972 C CA . PRO B 1 43 ? -9.562 -0.9 -7.211 1 83.12 43 PRO B CA 1
ATOM 973 C C . PRO B 1 43 ? -10.148 -2.211 -6.684 1 83.12 43 PRO B C 1
ATOM 975 O O . PRO B 1 43 ? -9.734 -3.291 -7.113 1 83.12 43 PRO B O 1
ATOM 978 N N . LEU B 1 44 ? -11.188 -2.252 -5.91 1 90.88 44 LEU B N 1
ATOM 979 C CA . LEU B 1 44 ? -11.75 -3.48 -5.363 1 90.88 44 LEU B CA 1
ATOM 980 C C . LEU B 1 44 ? -12.938 -3.949 -6.199 1 90.88 44 LEU B C 1
ATOM 982 O O . LEU B 1 44 ? -13.844 -3.166 -6.492 1 90.88 44 LEU B O 1
ATOM 986 N N . ARG B 1 45 ? -12.898 -5.176 -6.562 1 90.38 45 ARG B N 1
ATOM 987 C CA . ARG B 1 45 ? -14.023 -5.773 -7.281 1 90.38 45 ARG B CA 1
ATOM 988 C C . ARG B 1 45 ? -14.906 -6.578 -6.336 1 90.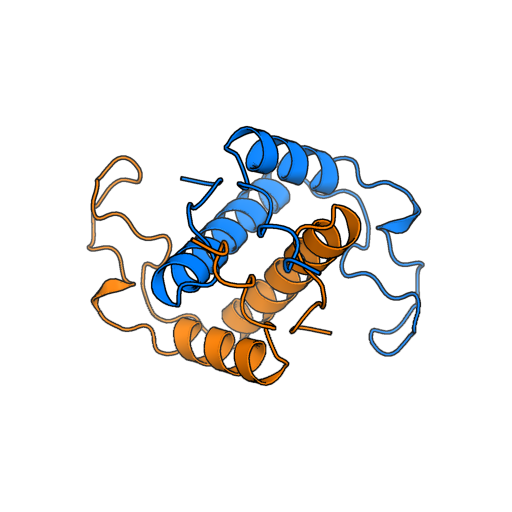38 45 ARG B C 1
ATOM 990 O O . ARG B 1 45 ? -15.984 -7.031 -6.723 1 90.38 45 ARG B O 1
ATOM 997 N N . GLY B 1 46 ? -14.516 -6.816 -5.129 1 93.75 46 GLY B N 1
ATOM 998 C CA . GLY B 1 46 ? -15.195 -7.562 -4.082 1 93.75 46 GLY B CA 1
ATOM 999 C C . GLY B 1 46 ? -14.32 -7.816 -2.869 1 93.75 46 GLY B C 1
ATOM 1000 O O . GLY B 1 46 ? -13.211 -7.285 -2.775 1 93.75 46 GLY B O 1
ATOM 1001 N N . ARG B 1 47 ? -14.984 -8.656 -2.018 1 95.12 47 ARG B N 1
ATOM 1002 C CA . ARG B 1 47 ? -14.219 -9.023 -0.833 1 95.12 47 ARG B CA 1
ATOM 1003 C C . ARG B 1 47 ? -13.023 -9.898 -1.209 1 95.12 47 ARG B C 1
ATOM 1005 O O . ARG B 1 47 ? -13.109 -10.727 -2.115 1 95.12 47 ARG B O 1
ATOM 1012 N N . LEU B 1 48 ? -11.977 -9.617 -0.466 1 96.44 48 LEU B N 1
ATOM 1013 C CA . LEU B 1 48 ? -10.781 -10.422 -0.695 1 96.44 48 LEU B CA 1
ATOM 1014 C C . LEU B 1 48 ? -10.75 -11.633 0.227 1 96.44 48 LEU B C 1
ATOM 1016 O O . LEU B 1 48 ? -11.289 -11.586 1.336 1 96.44 48 LEU B O 1
ATOM 1020 N N . SER B 1 49 ? -10.148 -12.672 -0.291 1 96.19 49 SER B N 1
ATOM 1021 C CA . SER B 1 49 ? -9.852 -13.797 0.592 1 96.19 49 SER B CA 1
ATOM 1022 C C . SER B 1 49 ? -8.852 -13.398 1.676 1 96.19 49 SER B C 1
ATOM 1024 O O . SER B 1 49 ? -8.18 -12.375 1.559 1 96.19 49 SER B O 1
ATOM 1026 N N . ALA B 1 50 ? -8.797 -14.258 2.717 1 94.81 50 ALA B N 1
ATOM 1027 C CA . ALA B 1 50 ? -7.828 -14.008 3.781 1 94.81 50 ALA B CA 1
ATOM 1028 C C . ALA B 1 50 ? -6.402 -13.992 3.232 1 94.81 50 ALA B C 1
ATOM 1030 O O . ALA B 1 50 ? -5.586 -13.164 3.645 1 94.81 50 ALA B O 1
ATOM 1031 N N . ARG B 1 51 ? -6.18 -14.828 2.316 1 95.56 51 ARG B N 1
ATOM 1032 C CA . ARG B 1 51 ? -4.848 -14.914 1.729 1 95.56 51 ARG B CA 1
ATOM 1033 C C . ARG B 1 51 ? -4.523 -13.672 0.914 1 95.56 51 ARG B C 1
ATOM 1035 O O . ARG B 1 51 ? -3.422 -13.125 1.018 1 95.56 51 ARG B O 1
ATOM 1042 N N . SER B 1 52 ? -5.418 -13.195 0.155 1 95.5 52 SER B N 1
ATOM 1043 C CA . SER B 1 52 ? -5.219 -12 -0.661 1 95.5 52 SER B CA 1
ATOM 1044 C C . SER B 1 52 ? -5.109 -10.75 0.206 1 95.5 52 SER B C 1
ATOM 1046 O O . SER B 1 52 ? -4.312 -9.859 -0.082 1 95.5 52 SER B O 1
ATOM 1048 N N . ALA B 1 53 ? -5.875 -10.75 1.256 1 95.31 53 ALA B N 1
ATOM 1049 C CA . ALA B 1 53 ? -5.809 -9.625 2.189 1 95.31 53 ALA B CA 1
ATOM 1050 C C . ALA B 1 53 ? -4.445 -9.562 2.873 1 95.31 53 ALA B C 1
ATOM 1052 O O . ALA B 1 53 ? -3.873 -8.477 3.025 1 95.31 53 ALA B O 1
ATOM 1053 N N . ARG B 1 54 ? -3.955 -10.641 3.242 1 91.75 54 ARG B N 1
ATOM 1054 C CA . ARG B 1 54 ? -2.631 -10.68 3.857 1 91.75 54 ARG B CA 1
ATOM 1055 C C . ARG B 1 54 ? -1.557 -10.227 2.875 1 91.75 54 ARG B C 1
ATOM 1057 O O . ARG B 1 54 ? -0.669 -9.453 3.23 1 91.75 54 ARG B O 1
ATOM 1064 N N . GLN B 1 55 ? -1.668 -10.703 1.654 1 93.19 55 GLN B N 1
ATOM 1065 C CA . GLN B 1 55 ? -0.728 -10.266 0.628 1 93.19 55 GLN B CA 1
ATOM 1066 C C . GLN B 1 55 ? -0.803 -8.758 0.419 1 93.19 55 GLN B C 1
ATOM 1068 O O . GLN B 1 55 ? 0.226 -8.086 0.3 1 93.19 55 GLN B O 1
ATOM 1073 N N . SER B 1 56 ? -2.025 -8.242 0.415 1 94.88 56 SER B N 1
ATOM 1074 C CA . SER B 1 56 ? -2.213 -6.801 0.274 1 94.88 56 SER B CA 1
ATOM 1075 C C . SER B 1 56 ? -1.574 -6.043 1.433 1 94.88 56 SER B C 1
ATOM 1077 O O . SER B 1 56 ? -0.973 -4.988 1.233 1 94.88 56 SER B O 1
ATOM 1079 N N . SER B 1 57 ? -1.657 -6.605 2.6 1 91.75 57 SER B N 1
ATOM 1080 C CA . SER B 1 57 ? -1.071 -5.965 3.773 1 91.75 57 SER B CA 1
ATOM 1081 C C . SER B 1 57 ? 0.45 -5.926 3.678 1 91.75 57 SER B C 1
ATOM 1083 O O . SER B 1 57 ? 1.076 -4.938 4.074 1 91.75 57 SER B O 1
ATOM 1085 N N . ILE B 1 58 ? 1.032 -6.883 3.168 1 89.75 58 ILE B N 1
ATOM 1086 C CA . ILE B 1 58 ? 2.479 -6.945 2.998 1 89.75 58 ILE B CA 1
ATOM 1087 C C . ILE B 1 58 ? 2.93 -5.871 2.01 1 89.75 58 ILE B C 1
ATOM 1089 O O . ILE B 1 58 ? 3.91 -5.164 2.254 1 89.75 58 ILE B O 1
ATOM 1093 N N . ILE B 1 59 ? 2.184 -5.766 0.969 1 94.38 59 ILE B N 1
ATOM 1094 C CA . ILE B 1 59 ? 2.514 -4.777 -0.05 1 94.38 59 ILE B CA 1
ATOM 1095 C C . ILE B 1 59 ? 2.283 -3.371 0.501 1 94.38 59 ILE B C 1
ATOM 1097 O O . ILE B 1 59 ? 3.076 -2.461 0.25 1 94.38 59 ILE B O 1
ATOM 1101 N N . ALA B 1 60 ? 1.223 -3.236 1.254 1 93.06 60 ALA B N 1
ATOM 1102 C CA . ALA B 1 60 ? 0.962 -1.965 1.923 1 93.06 60 ALA B CA 1
ATOM 1103 C C . ALA B 1 60 ? 2.092 -1.61 2.885 1 93.06 60 ALA B C 1
ATOM 1105 O O . ALA B 1 60 ? 2.521 -0.456 2.951 1 93.06 60 ALA B O 1
ATOM 1106 N N . ALA B 1 61 ? 2.568 -2.604 3.596 1 89.19 61 ALA B N 1
ATOM 1107 C CA . ALA B 1 61 ? 3.693 -2.4 4.504 1 89.19 61 ALA B CA 1
ATOM 1108 C C . ALA B 1 61 ? 4.926 -1.904 3.754 1 89.19 61 ALA B C 1
ATOM 1110 O O . ALA B 1 61 ? 5.641 -1.023 4.234 1 89.19 61 ALA B O 1
ATOM 1111 N N . ASN B 1 62 ? 5.121 -2.516 2.662 1 90.88 62 ASN B N 1
ATOM 1112 C CA . ASN B 1 62 ? 6.254 -2.111 1.837 1 90.88 62 ASN B CA 1
ATOM 1113 C C . ASN B 1 62 ? 6.129 -0.659 1.385 1 90.88 62 ASN B C 1
ATOM 1115 O O . ASN B 1 62 ? 7.09 0.108 1.471 1 90.88 62 ASN B O 1
ATOM 1119 N N . LEU B 1 63 ? 4.938 -0.26 0.956 1 91.56 63 LEU B N 1
ATOM 1120 C CA . LEU B 1 63 ? 4.707 1.13 0.579 1 91.56 63 LEU B CA 1
ATOM 1121 C C . LEU B 1 63 ? 4.941 2.061 1.764 1 91.56 63 LEU B C 1
ATOM 1123 O O . LEU B 1 63 ? 5.629 3.074 1.635 1 91.56 63 LEU B O 1
ATOM 1127 N N . CYS B 1 64 ? 4.41 1.679 2.906 1 88.62 64 CYS B N 1
ATOM 1128 C CA . CYS B 1 64 ? 4.562 2.52 4.09 1 88.62 64 CYS B CA 1
ATOM 1129 C C . CYS B 1 64 ? 6.031 2.666 4.469 1 88.62 64 CYS B C 1
ATOM 1131 O O . CYS B 1 64 ? 6.453 3.727 4.934 1 88.62 64 CYS B O 1
ATOM 1133 N N . GLY B 1 65 ? 6.781 1.593 4.266 1 85.81 65 GLY B N 1
ATOM 1134 C CA . GLY B 1 65 ? 8.219 1.7 4.469 1 85.81 65 GLY B CA 1
ATOM 1135 C C . GLY B 1 65 ? 8.875 2.725 3.564 1 85.81 65 GLY B C 1
ATOM 1136 O O . GLY B 1 65 ? 9.711 3.512 4.012 1 85.81 65 GLY B O 1
ATOM 1137 N N . TRP B 1 66 ? 8.539 2.689 2.391 1 88.06 66 TRP B N 1
ATOM 1138 C CA . TRP B 1 66 ? 9.047 3.67 1.437 1 88.06 66 TRP B CA 1
ATOM 1139 C C . TRP B 1 66 ? 8.617 5.082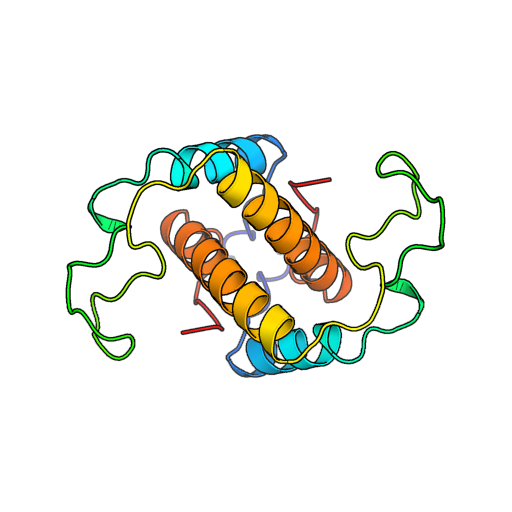 1.822 1 88.06 66 TRP B C 1
ATOM 1141 O O . TRP B 1 66 ? 9.422 6.016 1.785 1 88.06 66 TRP B O 1
ATOM 1151 N N . LEU B 1 67 ? 7.348 5.266 2.18 1 85.56 67 LEU B N 1
ATOM 1152 C CA . LEU B 1 67 ? 6.828 6.562 2.594 1 85.56 67 LEU B CA 1
ATOM 1153 C C . LEU B 1 67 ? 7.547 7.062 3.842 1 85.56 67 LEU B C 1
ATOM 1155 O O . LEU B 1 67 ? 7.77 8.266 3.996 1 85.56 67 LEU B O 1
ATOM 1159 N N . LEU B 1 68 ? 7.855 6.125 4.676 1 82.19 68 LEU B N 1
ATOM 1160 C CA . LEU B 1 68 ? 8.617 6.48 5.867 1 82.19 68 LEU B CA 1
ATOM 1161 C C . LEU B 1 68 ? 9.992 7.031 5.492 1 82.19 68 LEU B C 1
ATOM 1163 O O . LEU B 1 68 ? 10.398 8.086 5.984 1 82.19 68 LEU B O 1
ATOM 1167 N N . ARG B 1 69 ? 10.578 6.426 4.648 1 83.56 69 ARG B N 1
ATOM 1168 C CA . ARG B 1 69 ? 11.922 6.828 4.25 1 83.56 69 ARG B CA 1
ATOM 1169 C C . ARG B 1 69 ? 11.898 8.156 3.506 1 83.56 69 ARG B C 1
ATOM 1171 O O . ARG B 1 69 ? 12.805 8.977 3.656 1 83.56 69 ARG B O 1
ATOM 1178 N N . THR B 1 70 ? 10.883 8.344 2.768 1 82.06 70 THR B N 1
ATOM 1179 C CA . THR B 1 70 ? 10.781 9.57 1.983 1 82.06 70 THR B CA 1
ATOM 1180 C C . THR B 1 70 ? 10.227 10.711 2.832 1 82.06 70 THR B C 1
ATOM 1182 O O . THR B 1 70 ? 10.203 11.867 2.395 1 82.06 70 THR B O 1
ATOM 1185 N N . GLY B 1 71 ? 9.734 10.367 4.047 1 78.5 71 GLY B N 1
ATOM 1186 C CA . GLY B 1 71 ? 9.336 11.398 4.988 1 78.5 71 GLY B CA 1
ATOM 1187 C C . GLY B 1 71 ? 7.852 11.711 4.934 1 78.5 71 GLY B C 1
ATOM 1188 O O . GLY B 1 71 ? 7.383 12.656 5.574 1 78.5 71 GLY B O 1
ATOM 1189 N N . TYR B 1 72 ? 7.113 10.844 4.133 1 79.31 72 TYR B N 1
ATOM 1190 C CA . TYR B 1 72 ? 5.68 11.086 4.016 1 79.31 72 TYR B CA 1
ATOM 1191 C C . TYR B 1 72 ? 4.93 10.508 5.207 1 79.31 72 TYR B C 1
ATOM 1193 O O . TYR B 1 72 ? 3.811 10.922 5.508 1 79.31 72 TYR B O 1
ATOM 1201 N N . LEU B 1 73 ? 5.531 9.547 5.824 1 80.38 73 LEU B N 1
ATOM 1202 C CA . LEU B 1 73 ? 4.934 8.867 6.969 1 80.38 73 LEU B CA 1
ATOM 1203 C C . LEU B 1 73 ? 5.848 8.945 8.188 1 80.38 73 LEU B C 1
ATOM 1205 O O . LEU B 1 73 ? 7.07 9 8.047 1 80.38 73 LEU B O 1
ATOM 1209 N N . ARG B 1 74 ? 5.254 8.977 9.328 1 80.81 74 ARG B N 1
ATOM 1210 C CA . ARG B 1 74 ? 6.047 9.016 10.547 1 80.81 74 ARG B CA 1
ATOM 1211 C C . ARG B 1 74 ? 6.234 7.621 11.133 1 80.81 74 ARG B C 1
ATOM 1213 O O . ARG B 1 74 ? 7.18 7.375 11.883 1 80.81 74 ARG B O 1
ATOM 1220 N N . ALA B 1 75 ? 5.32 6.773 10.844 1 80.94 75 ALA B N 1
ATOM 1221 C CA . ALA B 1 75 ? 5.41 5.391 11.305 1 80.94 75 ALA B CA 1
ATOM 1222 C C . ALA B 1 75 ? 4.684 4.445 10.352 1 80.94 75 ALA B C 1
ATOM 1224 O O . ALA B 1 75 ? 3.688 4.824 9.727 1 80.94 75 ALA B O 1
ATOM 1225 N N . ASN B 1 76 ? 5.227 3.268 10.258 1 83.31 76 ASN B N 1
ATOM 1226 C CA . ASN B 1 76 ? 4.582 2.215 9.477 1 83.31 76 ASN B CA 1
ATOM 1227 C C . ASN B 1 76 ? 3.604 1.41 10.328 1 83.31 76 ASN B C 1
ATOM 1229 O O . ASN B 1 76 ? 4.016 0.65 11.211 1 83.31 76 ASN B O 1
ATOM 1233 N N . PRO B 1 77 ? 2.338 1.611 10.055 1 86.31 77 PRO B N 1
ATOM 1234 C CA . PRO B 1 77 ? 1.346 0.945 10.898 1 86.31 77 PRO B CA 1
ATOM 1235 C C . PRO B 1 77 ? 1.323 -0.569 10.703 1 86.31 77 PRO B C 1
ATOM 1237 O O . PRO B 1 77 ? 0.702 -1.289 11.492 1 86.31 77 PRO B O 1
ATOM 1240 N N . PHE B 1 78 ? 2.008 -1.104 9.766 1 85.38 78 PHE B N 1
ATOM 1241 C CA . PHE B 1 78 ? 1.955 -2.525 9.453 1 85.38 78 PHE B CA 1
ATOM 1242 C C . PHE B 1 78 ? 3.105 -3.271 10.117 1 85.38 78 PHE B C 1
ATOM 1244 O O . PHE B 1 78 ? 3.219 -4.492 9.984 1 85.38 78 PHE B O 1
ATOM 1251 N N . LEU B 1 79 ? 4.02 -2.523 10.688 1 76.56 79 LEU B N 1
ATOM 1252 C CA . 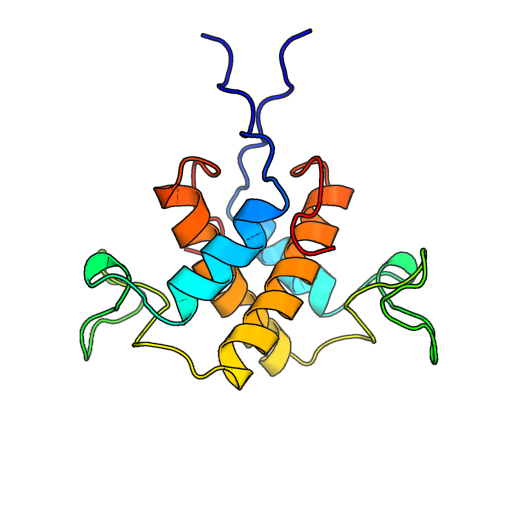LEU B 1 79 ? 5.191 -3.119 11.328 1 76.56 79 LEU B CA 1
ATOM 1253 C C . LEU B 1 79 ? 5.16 -2.896 12.836 1 76.56 79 LEU B C 1
ATOM 1255 O O . LEU B 1 79 ? 4.562 -1.931 13.312 1 76.56 79 LEU B O 1
#

Radius of gyration: 15.67 Å; Cα contacts (8 Å, |Δi|>4): 202; chains: 2; bounding box: 41×43×32 Å

pLDDT: mean 83.14, std 15.48, range [26.86, 96.5]

Organism: NCBI:txid198620

Sequence (158 aa):
TFGKPIASWKRDDASAYLRFLQEPPAWAISARGIERDDANWTPLRGRLSARSARQSSIIAANLCGWLLRTGYLRANPFLTFGKPIASWKRDDASAYLRFLQEPPAWAISARGIERDDANWTPLRGRLSARSARQSSIIAANLCGWLLRTGYLRANPFL